Protein AF-A0A3B4XTX3-F1 (afdb_monomer_lite)

Sequence (81 aa):
LKDEMAGVQDCYTASQGHTKTKGNFAKAAFNAIAKSYGFLTPDLWKETRFHKNPYQEHTDYLAKTHTARKATSSMLIPVAV

Structure (mmCIF, N/CA/C/O backbone):
data_AF-A0A3B4XTX3-F1
#
_entry.id   AF-A0A3B4XTX3-F1
#
loop_
_atom_site.group_PDB
_atom_site.id
_atom_site.type_symbol
_atom_site.label_atom_id
_atom_site.label_alt_id
_atom_site.label_comp_id
_atom_site.label_asym_id
_atom_site.label_entity_id
_atom_site.label_seq_id
_atom_site.pdbx_PDB_ins_code
_atom_site.Cartn_x
_atom_site.Cartn_y
_atom_site.Cartn_z
_atom_site.occupancy
_atom_site.B_iso_or_equiv
_atom_site.auth_seq_id
_atom_site.auth_comp_id
_atom_site.auth_asym_id
_atom_site.auth_atom_id
_atom_site.pdbx_PDB_model_num
ATOM 1 N N . LEU A 1 1 ? -20.028 4.769 0.072 1.00 48.34 1 LEU A N 1
ATOM 2 C CA . LEU A 1 1 ? -20.023 5.408 -1.274 1.00 48.34 1 LEU A CA 1
ATOM 3 C C . LEU A 1 1 ? -18.614 5.546 -1.883 1.00 48.34 1 LEU A C 1
ATOM 5 O O . LEU A 1 1 ? -18.441 6.299 -2.829 1.00 48.34 1 LEU A O 1
ATOM 9 N N . LYS A 1 2 ? -17.595 4.820 -1.389 1.00 52.16 2 LYS A N 1
ATOM 10 C CA . LYS A 1 2 ? -16.276 4.729 -2.050 1.00 52.16 2 LYS A CA 1
ATOM 11 C C . LYS A 1 2 ? -15.832 3.276 -2.302 1.00 52.16 2 LYS A C 1
ATOM 13 O O . LYS A 1 2 ? -14.913 3.065 -3.082 1.00 52.16 2 LYS A O 1
ATOM 18 N N . ASP A 1 3 ? -16.530 2.304 -1.711 1.00 52.34 3 ASP A N 1
ATOM 19 C CA . ASP A 1 3 ? -16.217 0.869 -1.789 1.00 52.34 3 ASP A CA 1
ATOM 20 C C . ASP A 1 3 ? -16.714 0.191 -3.079 1.00 52.34 3 ASP A C 1
ATOM 22 O O . ASP A 1 3 ? -16.155 -0.821 -3.495 1.00 52.34 3 ASP A O 1
ATOM 26 N N . GLU A 1 4 ? -17.671 0.799 -3.793 1.00 60.62 4 GLU A N 1
ATOM 27 C CA . GLU A 1 4 ? -18.143 0.313 -5.105 1.00 60.62 4 GLU A CA 1
ATOM 28 C C . GLU A 1 4 ? -17.034 0.296 -6.166 1.00 60.62 4 GLU A C 1
ATOM 30 O O . GLU A 1 4 ? -16.984 -0.604 -6.998 1.00 60.62 4 GLU A O 1
ATOM 35 N N . MET A 1 5 ? -16.093 1.247 -6.116 1.00 64.62 5 MET A N 1
ATOM 36 C CA . MET A 1 5 ? -14.992 1.314 -7.089 1.00 64.62 5 MET A CA 1
ATOM 37 C C . MET A 1 5 ? -13.979 0.171 -6.931 1.00 64.62 5 MET A C 1
ATOM 39 O O . MET A 1 5 ? -13.223 -0.097 -7.859 1.00 64.62 5 MET A O 1
ATOM 43 N N . ALA A 1 6 ? -13.949 -0.483 -5.766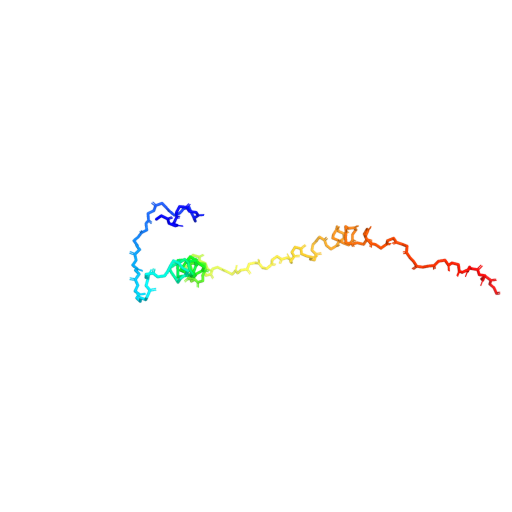 1.00 68.00 6 ALA A N 1
ATOM 44 C CA . ALA A 1 6 ? -13.081 -1.625 -5.492 1.00 68.00 6 ALA A CA 1
ATOM 45 C C . ALA A 1 6 ? -13.787 -2.979 -5.703 1.00 68.00 6 ALA A C 1
ATOM 47 O O . ALA A 1 6 ? -13.135 -4.015 -5.601 1.00 68.00 6 ALA A O 1
ATOM 48 N N . GLY A 1 7 ? -15.095 -2.982 -6.001 1.00 76.81 7 GLY A N 1
ATOM 49 C CA . GLY A 1 7 ? -15.878 -4.196 -6.259 1.00 76.81 7 GLY A CA 1
ATOM 50 C C . GLY A 1 7 ? -16.246 -5.018 -5.016 1.00 76.81 7 GLY A C 1
ATOM 51 O O . GLY A 1 7 ? -16.622 -6.182 -5.151 1.00 76.81 7 GLY A O 1
ATOM 52 N N . VAL A 1 8 ? -16.141 -4.447 -3.810 1.00 76.94 8 VAL A N 1
ATOM 53 C CA . VAL A 1 8 ? -16.456 -5.139 -2.547 1.00 76.94 8 VAL A CA 1
ATOM 54 C C . VAL A 1 8 ? -17.973 -5.140 -2.316 1.00 76.94 8 VAL A C 1
ATOM 56 O O . VAL A 1 8 ? -18.579 -4.074 -2.263 1.00 76.94 8 VAL A O 1
ATOM 59 N N . GLN A 1 9 ? -18.577 -6.329 -2.190 1.00 76.06 9 GLN A N 1
ATOM 60 C CA . GLN A 1 9 ? -20.039 -6.503 -2.103 1.00 76.06 9 GLN A CA 1
ATOM 61 C C . GLN A 1 9 ? -20.619 -6.167 -0.725 1.00 76.06 9 GLN A C 1
ATOM 63 O O . GLN A 1 9 ? -21.681 -5.560 -0.643 1.00 76.06 9 GLN A O 1
ATOM 68 N N . ASP A 1 10 ? -19.927 -6.546 0.351 1.00 78.81 10 ASP A N 1
ATOM 69 C CA . ASP A 1 10 ? -20.353 -6.242 1.716 1.00 78.81 10 ASP A CA 1
ATOM 70 C C . ASP A 1 10 ? -19.128 -6.042 2.618 1.00 78.81 10 ASP A C 1
ATOM 72 O O . ASP A 1 10 ? -18.159 -6.803 2.559 1.00 78.81 10 ASP A O 1
ATOM 76 N N . CYS A 1 11 ? -19.127 -4.957 3.389 1.00 77.00 11 CYS A N 1
ATOM 77 C CA . CYS A 1 11 ? -17.975 -4.483 4.153 1.00 77.00 11 CYS A CA 1
ATOM 78 C C . CYS A 1 11 ? -18.432 -3.588 5.308 1.00 77.00 11 CYS A C 1
ATOM 80 O O . CYS A 1 11 ? -18.998 -2.511 5.103 1.00 77.00 11 CYS A O 1
ATOM 82 N N . TYR A 1 12 ? -18.103 -3.985 6.537 1.00 81.19 12 TYR A N 1
ATOM 83 C CA . TYR A 1 12 ? -18.237 -3.104 7.692 1.00 81.19 12 TYR A CA 1
ATOM 84 C C . TYR A 1 12 ? -17.105 -2.074 7.704 1.00 81.19 12 TYR A C 1
ATOM 86 O O . TYR A 1 12 ? -15.927 -2.419 7.787 1.00 81.19 12 TYR A O 1
ATOM 94 N N . THR A 1 13 ? -17.465 -0.790 7.659 1.00 79.12 13 THR A N 1
ATOM 95 C CA . THR A 1 13 ? -16.505 0.320 7.675 1.00 79.12 13 THR A CA 1
ATOM 96 C C . THR A 1 13 ? -16.534 1.044 9.016 1.00 79.12 13 THR A C 1
ATOM 98 O O . THR A 1 13 ? -17.587 1.489 9.468 1.00 79.12 13 THR A O 1
ATOM 101 N N . ALA A 1 14 ? -15.362 1.235 9.622 1.00 80.94 14 ALA A N 1
ATOM 102 C CA . ALA A 1 14 ? -15.173 2.107 10.775 1.00 80.94 14 ALA A CA 1
ATOM 103 C C . ALA A 1 14 ? -14.092 3.147 10.463 1.00 80.94 14 ALA A C 1
ATOM 105 O O . ALA A 1 14 ? -13.028 2.822 9.939 1.00 80.94 14 ALA A O 1
ATOM 10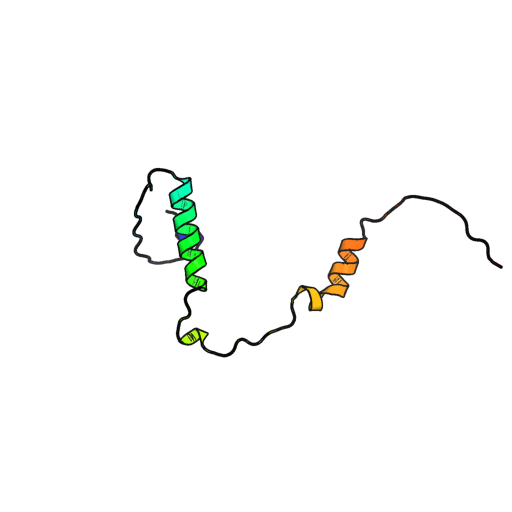6 N N . SER A 1 15 ? -14.351 4.411 10.795 1.00 79.25 15 SER A N 1
ATOM 107 C CA . SER A 1 15 ? -13.404 5.507 10.583 1.00 79.25 15 SER A CA 1
ATOM 108 C C . SER A 1 15 ? -13.161 6.259 11.888 1.00 79.25 15 SER A C 1
ATOM 110 O O . SER A 1 15 ? -14.113 6.695 12.530 1.00 79.25 15 SER A O 1
ATOM 112 N N . GLN A 1 16 ? -11.894 6.435 12.257 1.00 81.38 16 GLN A N 1
ATOM 113 C CA . GLN A 1 16 ? -11.442 7.146 13.457 1.00 81.38 16 GLN A CA 1
ATOM 114 C C . GLN A 1 16 ? -10.518 8.313 13.061 1.00 81.38 16 GLN A C 1
ATOM 116 O O . GLN A 1 16 ? -9.801 8.227 12.063 1.00 81.38 16 GLN A O 1
ATOM 121 N N . GLY A 1 17 ? -10.535 9.412 13.827 1.00 82.75 17 GLY A N 1
ATOM 122 C CA . GLY A 1 17 ? -9.722 10.616 13.582 1.00 82.75 17 GLY A CA 1
ATOM 123 C C . GLY A 1 17 ? -10.432 11.754 12.825 1.00 82.75 17 GLY A C 1
ATOM 124 O O . GLY A 1 17 ? -11.657 11.860 12.830 1.00 82.75 17 GLY A O 1
ATOM 125 N N . HIS A 1 18 ? -9.662 12.648 12.185 1.00 79.00 18 HIS A N 1
ATOM 126 C CA . HIS A 1 18 ? -10.172 13.813 11.435 1.00 79.00 18 HIS A CA 1
ATOM 127 C C . HIS A 1 18 ? -10.784 13.403 10.080 1.00 79.00 18 HIS A C 1
ATOM 129 O O . HIS A 1 18 ? -10.224 13.641 9.008 1.00 79.00 18 HIS A O 1
ATOM 135 N N . THR A 1 19 ? -11.958 12.778 10.133 1.00 75.19 19 THR A N 1
ATOM 136 C CA . THR A 1 19 ? -12.698 12.252 8.973 1.00 75.19 19 THR A CA 1
ATOM 137 C C . THR A 1 19 ? -13.488 13.319 8.212 1.00 75.19 19 THR A C 1
ATOM 139 O O . THR A 1 19 ? -13.912 13.079 7.084 1.00 75.19 19 THR A O 1
ATOM 142 N N . LYS A 1 20 ? -13.654 14.523 8.787 1.00 76.69 20 LYS A N 1
ATOM 143 C CA . LYS A 1 20 ? -14.375 15.649 8.160 1.00 76.69 20 LYS A CA 1
ATOM 144 C C . LYS A 1 20 ? -13.716 16.158 6.871 1.00 76.69 20 LYS A C 1
ATOM 146 O O . LYS A 1 20 ? -14.386 16.790 6.058 1.00 76.69 20 LYS A O 1
ATOM 151 N N . THR A 1 21 ? -12.426 15.892 6.653 1.00 79.75 21 THR A N 1
ATOM 152 C CA . THR A 1 21 ? -11.739 16.259 5.409 1.00 79.75 21 THR A CA 1
ATOM 153 C C . THR A 1 21 ? -11.819 15.117 4.392 1.00 79.75 21 THR A C 1
ATOM 155 O O . THR A 1 21 ? -11.334 14.006 4.612 1.00 79.75 21 THR A O 1
ATOM 158 N N . LYS A 1 22 ? -12.399 15.407 3.218 1.00 75.88 22 LYS A N 1
ATOM 159 C CA . LYS A 1 22 ? -12.608 14.425 2.133 1.00 75.88 22 LYS A CA 1
ATOM 160 C C . LYS A 1 22 ? -11.317 13.698 1.720 1.00 75.88 22 LYS A C 1
ATOM 162 O O . LYS A 1 22 ? -11.352 12.508 1.417 1.00 75.88 22 LYS A O 1
ATOM 167 N N . GLY A 1 23 ? -10.182 14.405 1.727 1.00 82.00 23 GLY A N 1
ATOM 168 C CA . GLY A 1 23 ? -8.873 13.859 1.352 1.00 82.00 23 GLY A CA 1
ATOM 169 C C . GLY A 1 23 ? -8.331 12.820 2.336 1.00 82.00 23 GLY A C 1
ATOM 170 O O . GLY A 1 23 ? -7.854 11.769 1.909 1.00 82.00 23 GLY A O 1
ATOM 171 N N . ASN A 1 24 ? -8.465 13.060 3.644 1.00 81.31 24 ASN A N 1
ATOM 172 C CA . ASN A 1 24 ? -7.991 12.118 4.661 1.00 81.31 24 ASN A CA 1
ATOM 173 C C . ASN A 1 24 ? -8.812 10.828 4.639 1.00 81.31 24 ASN A C 1
ATOM 175 O O . ASN A 1 24 ? -8.240 9.741 4.677 1.00 81.31 24 ASN A O 1
ATOM 179 N N . PHE A 1 25 ? -10.135 10.940 4.494 1.00 78.81 25 PHE A N 1
ATOM 180 C CA . PHE A 1 25 ? -11.016 9.780 4.371 1.00 78.81 25 PHE A CA 1
ATOM 181 C C . PHE A 1 25 ? -10.716 8.957 3.108 1.00 78.81 25 PHE A C 1
ATOM 183 O O . PHE A 1 25 ? -10.579 7.738 3.179 1.00 78.81 25 PHE A O 1
ATOM 190 N N . ALA A 1 26 ? -10.532 9.616 1.958 1.00 83.88 26 ALA A N 1
ATOM 191 C CA . ALA A 1 26 ? -10.191 8.937 0.708 1.00 83.88 26 ALA A CA 1
ATOM 192 C C . ALA A 1 26 ? -8.852 8.187 0.793 1.00 83.88 26 ALA A C 1
ATOM 194 O O . ALA A 1 26 ? -8.758 7.050 0.334 1.00 83.88 26 ALA A O 1
ATOM 195 N N . LYS A 1 27 ? -7.834 8.807 1.403 1.00 84.81 27 LYS A N 1
ATOM 196 C CA . LYS A 1 27 ? -6.518 8.189 1.598 1.00 84.81 27 LYS A CA 1
ATOM 197 C C . LYS A 1 27 ? -6.578 7.030 2.594 1.00 84.81 27 LYS A C 1
ATOM 199 O O . LYS A 1 27 ? -5.936 6.011 2.368 1.00 84.81 27 LYS A O 1
ATOM 204 N N . ALA A 1 28 ? -7.356 7.163 3.667 1.00 84.75 28 ALA A N 1
ATOM 205 C CA . ALA A 1 28 ? -7.557 6.092 4.638 1.00 84.75 28 ALA A CA 1
ATOM 206 C C . ALA A 1 28 ? -8.224 4.864 3.998 1.00 84.75 28 ALA A C 1
ATOM 208 O O . ALA A 1 28 ? -7.719 3.757 4.168 1.00 84.75 28 ALA A O 1
ATOM 209 N N . ALA A 1 29 ? -9.282 5.063 3.205 1.00 83.38 29 ALA A N 1
ATOM 210 C CA . ALA A 1 29 ? -9.956 3.982 2.484 1.00 83.38 29 ALA A CA 1
ATOM 211 C C . ALA A 1 29 ? -9.027 3.296 1.466 1.00 83.38 29 ALA A C 1
ATOM 213 O O . ALA A 1 29 ? -8.919 2.072 1.453 1.00 83.38 29 ALA A O 1
ATOM 214 N N . PHE A 1 30 ? -8.279 4.074 0.671 1.00 85.62 30 PHE A N 1
ATOM 215 C CA . PHE A 1 30 ? -7.300 3.518 -0.269 1.00 85.62 30 PHE A CA 1
ATOM 216 C C . PHE A 1 30 ? -6.218 2.701 0.445 1.00 85.62 30 PHE A C 1
ATOM 218 O O . PHE A 1 30 ? -5.908 1.586 0.040 1.00 85.62 30 PHE A O 1
ATOM 225 N N . ASN A 1 31 ? -5.677 3.229 1.544 1.00 85.81 31 ASN A N 1
ATOM 226 C CA . ASN A 1 31 ? -4.665 2.529 2.326 1.00 85.81 31 ASN A CA 1
ATOM 227 C C . ASN A 1 31 ? -5.206 1.241 2.963 1.00 85.81 31 ASN A C 1
ATOM 229 O O . ASN A 1 31 ? -4.451 0.282 3.097 1.00 85.81 31 ASN A O 1
ATOM 233 N N . ALA A 1 32 ? -6.477 1.207 3.373 1.00 85.75 32 ALA A N 1
ATOM 234 C CA . ALA A 1 32 ? -7.101 0.002 3.915 1.00 85.75 32 ALA A CA 1
ATOM 235 C C . ALA A 1 32 ? -7.203 -1.102 2.850 1.00 85.75 32 ALA A C 1
ATOM 237 O O . ALA A 1 32 ? -6.812 -2.236 3.116 1.00 85.75 32 ALA A O 1
ATOM 238 N N . ILE A 1 33 ? -7.627 -0.754 1.631 1.00 85.94 33 ILE A N 1
ATOM 239 C CA . ILE A 1 33 ? -7.687 -1.690 0.499 1.00 85.94 33 ILE A CA 1
ATOM 240 C C . ILE A 1 33 ? -6.278 -2.113 0.068 1.00 85.94 33 ILE A C 1
ATOM 242 O O . ILE A 1 33 ? -6.035 -3.288 -0.148 1.00 85.94 33 ILE A O 1
ATOM 246 N N . ALA A 1 34 ? -5.305 -1.203 0.002 1.00 86.81 34 ALA A N 1
ATOM 247 C CA . ALA A 1 34 ? -3.929 -1.571 -0.347 1.00 86.81 34 ALA A CA 1
ATOM 248 C C . ALA A 1 34 ? -3.320 -2.565 0.658 1.00 86.81 34 ALA A C 1
ATOM 250 O O . ALA A 1 34 ? -2.586 -3.474 0.277 1.00 86.81 34 ALA A O 1
ATOM 251 N N . LYS A 1 35 ? -3.655 -2.419 1.946 1.00 85.62 35 LYS A N 1
ATOM 252 C CA . LYS A 1 35 ? -3.231 -3.352 2.993 1.00 85.62 35 LYS A CA 1
ATOM 253 C C . LYS A 1 35 ? -3.922 -4.708 2.901 1.00 85.62 35 LYS A C 1
ATOM 255 O O . LYS A 1 35 ? -3.343 -5.653 3.421 1.00 85.62 35 LYS A O 1
ATOM 260 N N . SER A 1 36 ? -5.078 -4.832 2.237 1.00 85.12 36 SER A N 1
ATOM 261 C CA . SER A 1 36 ? -5.749 -6.131 2.063 1.00 85.12 36 SER A CA 1
ATOM 262 C C . SER A 1 36 ? -4.823 -7.147 1.382 1.00 85.12 36 SER A C 1
ATOM 264 O O . SER A 1 36 ? -4.682 -8.261 1.871 1.00 85.12 36 SER A O 1
ATOM 266 N N . TYR A 1 37 ? -4.085 -6.717 0.353 1.00 81.44 37 TYR A N 1
ATOM 267 C CA . TYR A 1 37 ? -3.062 -7.519 -0.331 1.00 81.44 37 TYR A CA 1
ATOM 268 C C . TYR A 1 37 ? -1.794 -7.766 0.498 1.00 81.44 37 TYR A C 1
ATOM 270 O O . TYR A 1 37 ? -1.004 -8.646 0.170 1.00 81.44 37 TYR A O 1
ATOM 278 N N . GLY A 1 38 ? -1.567 -6.970 1.544 1.00 82.06 38 GLY A N 1
ATOM 279 C CA . GLY A 1 38 ? -0.440 -7.126 2.461 1.00 82.06 38 GLY A CA 1
ATOM 280 C C . GLY A 1 38 ? -0.717 -8.086 3.619 1.00 82.06 38 GLY A C 1
ATOM 281 O O . GLY A 1 38 ? 0.213 -8.412 4.357 1.00 82.06 38 GLY A O 1
ATOM 282 N N . PHE A 1 39 ? -1.965 -8.531 3.808 1.00 81.25 39 PHE A N 1
ATOM 283 C CA . PHE A 1 39 ? -2.278 -9.556 4.799 1.00 81.25 39 PHE A CA 1
ATOM 284 C C . PHE A 1 39 ? -1.935 -10.933 4.244 1.00 81.25 39 PHE A C 1
ATOM 286 O O . PHE A 1 39 ? -2.456 -11.359 3.217 1.00 81.25 39 PHE A O 1
ATOM 293 N N . LEU A 1 40 ? -1.056 -11.636 4.955 1.00 79.19 40 LEU A N 1
ATOM 294 C CA . LEU A 1 40 ? -0.647 -12.982 4.595 1.00 79.19 40 LEU A CA 1
ATOM 295 C C . LEU A 1 40 ? -1.591 -14.001 5.239 1.00 79.19 40 LEU A C 1
ATOM 297 O O . LEU A 1 40 ? -1.414 -14.401 6.391 1.00 79.19 40 LEU A O 1
ATOM 301 N N . THR A 1 41 ? -2.602 -14.411 4.487 1.00 82.06 41 THR A N 1
ATOM 302 C CA . THR A 1 41 ? -3.526 -15.477 4.872 1.00 82.06 41 THR A CA 1
ATOM 303 C C . THR A 1 41 ? -2.923 -16.870 4.582 1.00 82.06 41 THR A C 1
ATOM 305 O O . THR A 1 41 ? -2.010 -16.985 3.760 1.00 82.06 41 THR A O 1
ATOM 308 N N . PRO A 1 42 ? -3.362 -17.945 5.275 1.00 80.81 42 PRO A N 1
ATOM 309 C CA . PRO A 1 42 ? -2.751 -19.282 5.167 1.00 80.81 42 PRO A CA 1
ATOM 310 C C . PRO A 1 42 ? -2.781 -19.917 3.768 1.00 80.81 42 PRO A C 1
ATOM 312 O O . PRO A 1 42 ? -1.988 -20.801 3.451 1.00 80.81 42 PRO A O 1
ATOM 315 N N . ASP A 1 43 ? -3.691 -19.464 2.915 1.00 79.62 43 ASP A N 1
ATOM 316 C CA . ASP A 1 43 ? -3.801 -19.798 1.495 1.00 79.62 43 ASP A CA 1
ATOM 317 C C . ASP A 1 43 ? -2.646 -19.237 0.644 1.00 79.62 43 ASP A C 1
ATOM 319 O O . ASP A 1 43 ? -2.259 -19.868 -0.344 1.00 79.62 43 ASP A O 1
ATOM 323 N N . LEU A 1 44 ? -2.057 -18.107 1.046 1.00 77.69 44 LEU A N 1
ATOM 324 C CA . LEU A 1 44 ? -0.934 -17.441 0.373 1.00 77.69 44 LEU A CA 1
ATOM 325 C C . LEU A 1 44 ? 0.449 -17.900 0.883 1.00 77.69 44 LEU A C 1
ATOM 327 O O . LEU A 1 44 ? 1.467 -17.405 0.410 1.00 77.69 44 LEU A O 1
ATOM 331 N N . TRP A 1 45 ? 0.526 -18.865 1.809 1.00 83.12 45 TRP A N 1
ATOM 332 C CA . TRP A 1 45 ? 1.803 -19.406 2.319 1.00 83.12 45 TRP A CA 1
ATOM 333 C C . TRP A 1 45 ? 2.541 -20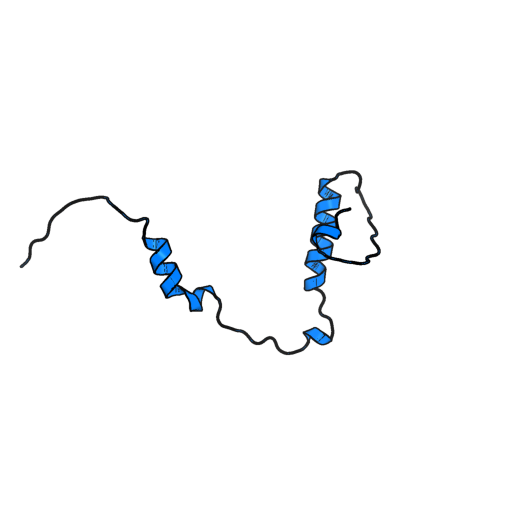.316 1.331 1.00 83.12 45 TRP A C 1
ATOM 335 O O . TRP A 1 45 ? 3.676 -20.721 1.584 1.00 83.12 45 TRP A O 1
ATOM 345 N N . LYS A 1 46 ? 1.899 -20.677 0.217 1.00 78.19 46 LYS A N 1
ATOM 346 C CA . LYS A 1 46 ? 2.528 -21.476 -0.837 1.00 78.19 46 LYS A CA 1
ATOM 347 C C . LYS A 1 46 ? 3.685 -20.696 -1.459 1.00 78.19 46 LYS A C 1
ATOM 349 O O . LYS A 1 46 ? 3.618 -19.483 -1.629 1.00 78.19 46 LYS A O 1
ATOM 354 N N . GLU A 1 47 ? 4.741 -21.413 -1.825 1.00 77.38 47 GLU A N 1
ATOM 355 C CA . GLU A 1 47 ? 5.940 -20.810 -2.400 1.00 77.38 47 GLU A CA 1
ATOM 356 C C . GLU A 1 47 ? 5.613 -20.016 -3.678 1.00 77.38 47 GLU A C 1
ATOM 358 O O . GLU A 1 47 ? 4.946 -20.510 -4.593 1.00 77.38 47 GLU A O 1
ATOM 363 N N . THR A 1 48 ? 6.073 -18.762 -3.734 1.00 78.69 48 THR A N 1
ATOM 364 C CA . THR A 1 48 ? 5.850 -17.885 -4.889 1.00 78.69 48 THR A CA 1
ATOM 365 C C . THR A 1 48 ? 6.754 -18.317 -6.039 1.00 78.69 48 THR A C 1
ATOM 367 O O . THR A 1 48 ? 7.977 -18.284 -5.930 1.00 78.69 48 THR A O 1
ATOM 370 N N . ARG A 1 49 ? 6.160 -18.702 -7.175 1.00 79.00 49 ARG A N 1
ATOM 371 C CA . ARG A 1 49 ? 6.915 -18.999 -8.398 1.00 79.00 49 ARG A CA 1
ATOM 372 C C . ARG A 1 49 ? 7.299 -17.699 -9.092 1.00 79.00 49 ARG A C 1
ATOM 374 O O . ARG A 1 49 ? 6.449 -17.034 -9.676 1.00 79.00 49 ARG A O 1
ATOM 381 N N . PHE A 1 50 ? 8.581 -17.358 -9.058 1.00 76.94 50 PHE A N 1
ATOM 382 C CA . PHE A 1 50 ? 9.103 -16.202 -9.777 1.00 76.94 50 PHE A CA 1
ATOM 383 C C . PHE A 1 50 ? 9.133 -16.483 -11.283 1.00 76.94 50 PHE A C 1
ATOM 385 O O . PHE A 1 50 ? 9.942 -17.265 -11.779 1.00 76.94 50 PHE A O 1
ATOM 392 N N . HIS A 1 51 ? 8.230 -15.843 -12.013 1.00 82.69 51 HIS A N 1
ATOM 393 C CA . HIS A 1 51 ? 8.293 -15.726 -13.466 1.00 82.69 51 HIS A CA 1
ATOM 394 C C . HIS A 1 51 ? 9.248 -14.590 -13.852 1.00 82.69 51 HIS A C 1
ATOM 396 O O . HIS A 1 51 ? 9.504 -13.678 -13.057 1.00 82.69 51 HIS A O 1
ATOM 402 N N . LYS A 1 52 ? 9.787 -14.636 -15.075 1.00 82.19 52 LYS A N 1
ATOM 403 C CA . LYS A 1 52 ? 10.623 -13.544 -15.586 1.00 82.19 52 LYS A CA 1
ATOM 404 C C . LYS A 1 52 ? 9.801 -12.256 -15.562 1.00 82.19 52 LYS A C 1
ATOM 406 O O . LYS A 1 52 ? 8.585 -12.264 -15.753 1.00 82.19 52 LYS A O 1
ATOM 411 N N . ASN A 1 53 ? 10.456 -11.140 -15.269 1.00 81.50 53 ASN A N 1
ATOM 412 C CA . ASN A 1 53 ? 9.777 -9.855 -15.294 1.00 81.50 53 ASN A CA 1
ATOM 413 C C . ASN A 1 53 ? 9.321 -9.549 -16.741 1.00 81.50 53 ASN A C 1
ATOM 415 O O . ASN A 1 53 ? 10.083 -9.761 -17.687 1.00 81.50 53 ASN A O 1
ATOM 419 N N . PRO A 1 54 ? 8.114 -8.991 -16.937 1.00 83.81 54 PRO A N 1
ATOM 420 C CA . PRO A 1 54 ? 7.589 -8.692 -18.274 1.00 83.81 54 PRO A CA 1
ATOM 421 C C . PRO A 1 54 ? 8.515 -7.800 -19.115 1.00 83.81 54 PRO A C 1
ATOM 423 O O . PRO A 1 54 ? 8.551 -7.897 -20.338 1.00 83.81 54 PRO A O 1
ATOM 426 N N . TYR A 1 55 ? 9.311 -6.952 -18.456 1.00 79.56 55 TYR A N 1
ATOM 427 C CA . TYR A 1 55 ? 10.328 -6.125 -19.105 1.00 79.56 55 TYR A CA 1
ATOM 428 C C . TYR A 1 55 ? 11.451 -6.939 -19.760 1.00 79.56 55 TYR A C 1
ATOM 430 O O . TYR A 1 55 ? 11.930 -6.552 -20.822 1.00 79.56 55 TYR A O 1
ATOM 438 N N . GLN A 1 56 ? 11.868 -8.057 -19.158 1.00 80.69 56 GLN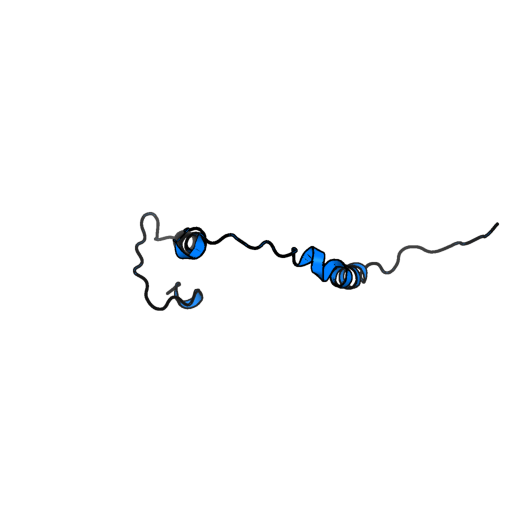 A N 1
ATOM 439 C CA . GLN A 1 56 ? 12.884 -8.935 -19.740 1.00 80.69 56 GLN A CA 1
ATOM 440 C C . GLN A 1 56 ? 12.293 -9.831 -20.828 1.00 80.69 56 GLN A C 1
ATOM 442 O O . GLN A 1 56 ? 12.975 -10.097 -21.811 1.00 80.69 56 GLN A O 1
ATOM 447 N N . GLU A 1 57 ? 11.035 -10.262 -20.699 1.00 80.56 57 GLU A N 1
ATOM 448 C CA . GLU A 1 57 ? 10.374 -11.079 -21.730 1.00 80.56 57 GLU A CA 1
ATOM 449 C C . GLU A 1 57 ? 10.038 -10.283 -22.999 1.00 80.56 57 GLU A C 1
ATOM 451 O O . GLU A 1 57 ? 10.142 -10.810 -24.104 1.00 80.56 57 GLU A O 1
ATOM 456 N N . HIS A 1 58 ? 9.680 -9.004 -22.869 1.00 82.81 58 HIS A N 1
ATOM 457 C CA . HIS A 1 58 ? 9.277 -8.158 -23.998 1.00 82.81 58 HIS A CA 1
ATOM 458 C C . HIS A 1 58 ? 10.337 -7.132 -24.415 1.00 82.81 58 HIS A C 1
ATOM 460 O O . HIS A 1 58 ? 10.027 -6.202 -25.163 1.00 82.81 58 HIS A O 1
ATOM 466 N N . THR A 1 59 ? 11.587 -7.298 -23.974 1.00 82.19 59 THR A N 1
ATOM 467 C CA . THR A 1 59 ? 12.690 -6.364 -24.261 1.00 82.19 59 THR A CA 1
ATOM 468 C C . THR A 1 59 ? 12.821 -6.049 -25.757 1.00 82.19 59 THR A C 1
ATOM 470 O O . THR A 1 59 ? 12.873 -4.881 -26.141 1.00 82.19 59 THR A O 1
ATOM 473 N N . ASP A 1 60 ? 12.732 -7.064 -26.623 1.00 79.50 60 ASP A N 1
ATOM 474 C CA . ASP A 1 60 ? 12.862 -6.905 -28.077 1.00 79.50 60 ASP A CA 1
ATOM 475 C C . ASP A 1 60 ? 11.706 -6.111 -28.701 1.00 79.50 60 ASP A C 1
ATOM 477 O O . ASP A 1 60 ? 11.876 -5.432 -29.716 1.00 79.50 60 ASP A O 1
ATOM 481 N N . TYR A 1 61 ? 10.514 -6.188 -28.106 1.00 83.25 61 TYR A N 1
ATOM 482 C CA . TYR A 1 61 ? 9.337 -5.436 -28.539 1.00 83.25 61 TYR A CA 1
ATOM 483 C C . TYR A 1 61 ? 9.389 -3.983 -28.041 1.00 83.25 61 TYR A C 1
ATOM 485 O O . TYR A 1 61 ? 9.141 -3.045 -28.806 1.00 83.25 61 TYR A O 1
ATOM 493 N N . LEU A 1 62 ? 9.778 -3.775 -26.779 1.00 80.88 62 LEU A N 1
ATOM 494 C CA . LEU A 1 62 ? 9.934 -2.440 -26.194 1.00 80.88 62 LEU A CA 1
ATOM 495 C C . LEU A 1 62 ? 11.072 -1.658 -26.868 1.00 80.88 62 LEU A C 1
ATOM 497 O O . LEU A 1 62 ? 10.924 -0.463 -27.122 1.00 80.88 62 LEU A O 1
ATOM 501 N N . ALA A 1 63 ? 12.175 -2.322 -27.228 1.00 80.69 63 ALA A N 1
ATOM 502 C CA . ALA A 1 63 ? 13.297 -1.693 -27.921 1.00 80.69 63 ALA A CA 1
ATOM 503 C C . ALA A 1 63 ? 12.872 -1.075 -29.263 1.00 80.69 63 ALA A C 1
ATOM 505 O O . ALA A 1 63 ? 13.231 0.062 -29.554 1.00 80.69 63 ALA A O 1
ATOM 506 N N . LYS A 1 64 ? 12.041 -1.778 -30.042 1.00 76.12 64 LYS A N 1
ATOM 507 C CA . LYS A 1 64 ? 11.566 -1.326 -31.363 1.00 76.12 64 LYS A CA 1
ATOM 508 C C . LYS A 1 64 ? 10.628 -0.118 -31.290 1.00 76.12 64 LYS A C 1
ATOM 510 O O . LYS A 1 64 ? 10.617 0.707 -32.199 1.00 76.12 64 LYS A O 1
ATOM 515 N N . THR A 1 65 ? 9.840 -0.009 -30.222 1.00 70.00 65 THR A N 1
ATOM 516 C CA . THR A 1 65 ? 8.857 1.074 -30.041 1.00 70.00 65 THR A CA 1
ATOM 517 C C . THR A 1 65 ? 9.468 2.319 -29.393 1.00 70.00 65 THR A C 1
ATOM 519 O O . THR A 1 65 ? 9.091 3.439 -29.739 1.00 70.00 65 THR A O 1
ATOM 522 N N . HIS A 1 66 ? 10.457 2.152 -28.509 1.00 62.56 66 HIS A N 1
ATOM 523 C CA . HIS A 1 66 ? 11.125 3.257 -27.816 1.00 62.56 66 HIS A CA 1
ATOM 524 C C . HIS A 1 66 ? 12.129 4.019 -28.708 1.00 62.56 66 HIS A C 1
ATOM 526 O O . HIS A 1 66 ? 12.320 5.224 -28.536 1.00 62.56 66 HIS A O 1
ATOM 532 N N . THR A 1 67 ? 12.755 3.366 -29.696 1.00 60.84 67 THR A N 1
ATOM 533 C CA . THR A 1 67 ? 13.772 3.996 -30.566 1.00 60.84 67 THR A CA 1
ATOM 534 C C . THR A 1 67 ? 13.211 4.758 -31.770 1.00 60.84 67 THR A C 1
ATOM 536 O O . THR A 1 67 ? 13.950 5.520 -32.391 1.00 60.84 67 THR A O 1
ATOM 539 N N . ALA A 1 68 ? 11.915 4.642 -32.082 1.00 58.06 68 ALA A N 1
ATOM 540 C CA . ALA A 1 68 ? 11.292 5.306 -33.238 1.00 58.06 68 ALA A CA 1
ATOM 541 C C . ALA A 1 68 ? 11.240 6.851 -33.140 1.00 58.06 68 ALA A C 1
ATOM 543 O O . ALA A 1 68 ? 10.858 7.518 -34.098 1.00 58.06 68 ALA A O 1
ATOM 544 N N . ARG A 1 69 ? 11.649 7.442 -32.004 1.00 53.44 69 ARG A N 1
ATOM 545 C CA . ARG A 1 69 ? 11.736 8.902 -31.785 1.00 53.44 69 ARG A CA 1
ATOM 546 C C . ARG A 1 69 ? 13.151 9.490 -31.860 1.00 53.44 69 ARG A C 1
ATOM 548 O O . ARG A 1 69 ? 13.370 10.596 -31.375 1.00 53.44 69 ARG A O 1
ATOM 555 N N . LYS A 1 70 ? 14.115 8.808 -32.481 1.00 52.62 70 LYS A N 1
ATOM 556 C CA . LYS A 1 70 ? 15.383 9.443 -32.886 1.00 52.62 70 LYS A CA 1
ATOM 557 C C . LYS A 1 70 ? 15.476 9.529 -34.405 1.00 52.62 70 LYS A C 1
ATOM 559 O O . LYS A 1 70 ? 16.217 8.785 -35.034 1.00 52.62 70 LYS A O 1
ATOM 564 N N . ALA A 1 71 ? 14.727 10.466 -34.980 1.00 50.66 71 ALA A N 1
ATOM 565 C CA . ALA A 1 71 ? 15.016 10.989 -36.306 1.00 50.66 71 ALA A CA 1
ATOM 566 C C . ALA A 1 71 ? 15.701 12.363 -36.167 1.00 50.66 71 ALA A C 1
ATOM 568 O O . ALA A 1 71 ? 15.210 13.234 -35.453 1.00 50.66 71 ALA A O 1
ATOM 569 N N . THR A 1 72 ? 16.826 12.508 -36.878 1.00 48.47 72 THR A N 1
ATOM 570 C CA . THR A 1 72 ? 17.463 13.748 -37.378 1.00 48.47 72 THR A CA 1
ATOM 571 C C . THR A 1 72 ? 18.142 14.732 -36.408 1.00 48.47 72 THR A C 1
ATOM 573 O O . THR A 1 72 ? 17.508 15.639 -35.887 1.00 48.47 72 THR A O 1
ATOM 576 N N . SER A 1 73 ? 19.474 14.622 -36.295 1.00 43.59 73 SER A N 1
ATOM 577 C CA . SER A 1 73 ? 20.480 15.714 -36.344 1.00 43.59 73 SER A CA 1
ATOM 578 C C . SER A 1 73 ? 21.858 15.035 -36.214 1.00 43.59 73 SER A C 1
ATOM 580 O O . SER A 1 73 ? 22.049 14.289 -35.265 1.00 43.59 73 SER A O 1
ATOM 582 N N . SER A 1 74 ? 22.847 15.101 -37.100 1.00 45.09 74 SER A N 1
ATOM 583 C CA . SER A 1 74 ? 23.184 16.015 -38.182 1.00 45.09 74 SER A CA 1
ATOM 584 C C . SER A 1 74 ? 24.115 15.289 -39.172 1.00 45.09 74 SER A C 1
ATOM 586 O O . SER A 1 74 ? 24.968 14.502 -38.778 1.00 45.09 74 SER A O 1
ATOM 588 N N . MET A 1 75 ? 23.896 15.584 -40.448 1.00 46.00 75 MET A N 1
ATOM 589 C CA . MET A 1 75 ? 24.696 15.366 -41.658 1.00 46.00 75 MET A CA 1
ATOM 590 C C . MET A 1 75 ? 26.203 14.997 -41.576 1.00 46.00 75 MET A C 1
ATOM 592 O O . MET A 1 75 ? 26.954 15.679 -40.892 1.00 46.00 75 MET A O 1
ATOM 596 N N . LEU A 1 76 ? 26.588 14.063 -42.480 1.00 51.09 76 LEU A N 1
ATOM 597 C CA . LEU A 1 76 ? 27.809 14.008 -43.334 1.00 51.09 76 LEU A CA 1
ATOM 598 C C . LEU A 1 76 ? 29.161 13.785 -42.593 1.00 51.09 76 LEU A C 1
ATOM 600 O O . LEU A 1 76 ? 29.451 14.469 -41.629 1.00 51.09 76 LEU A O 1
ATOM 604 N N . ILE A 1 77 ? 30.089 12.881 -42.960 1.00 48.78 77 ILE A N 1
ATOM 605 C CA . ILE A 1 77 ? 30.612 12.431 -44.272 1.00 48.78 77 ILE A CA 1
ATOM 606 C C . ILE A 1 77 ? 31.286 11.039 -44.097 1.00 48.78 77 ILE A C 1
ATOM 608 O O . ILE A 1 77 ? 31.968 10.846 -43.089 1.00 48.78 77 ILE A O 1
ATOM 612 N N . PRO A 1 78 ? 31.190 10.091 -45.056 1.00 64.69 78 PRO A N 1
ATOM 613 C CA . PRO A 1 78 ? 32.021 8.887 -45.104 1.00 64.69 78 PRO A CA 1
ATOM 614 C C . PRO A 1 78 ? 33.181 9.028 -46.111 1.00 64.69 78 PRO A C 1
ATOM 616 O O . PRO A 1 78 ? 32.935 9.326 -47.273 1.00 64.69 78 PRO A O 1
ATOM 619 N N . VAL A 1 79 ? 34.417 8.738 -45.698 1.00 42.59 79 VAL A N 1
ATOM 620 C CA . VAL A 1 79 ? 35.533 8.263 -46.552 1.00 42.59 79 VAL A CA 1
ATOM 621 C C . VAL A 1 79 ? 36.395 7.399 -45.611 1.00 42.59 79 VAL A C 1
ATOM 623 O O . VAL A 1 79 ? 36.822 7.911 -44.584 1.00 42.59 79 VAL A O 1
ATOM 626 N N . ALA A 1 80 ? 36.460 6.063 -45.671 1.00 40.41 80 ALA A N 1
ATOM 627 C CA . ALA A 1 80 ? 36.883 5.134 -46.728 1.00 40.41 80 ALA A CA 1
ATOM 628 C C . ALA A 1 80 ? 38.381 5.253 -47.091 1.00 40.41 80 ALA A C 1
ATOM 630 O O . ALA A 1 80 ? 38.720 6.014 -47.987 1.00 40.41 80 ALA A O 1
ATOM 631 N N . VAL A 1 81 ? 39.191 4.399 -46.437 1.00 40.78 81 VAL A N 1
ATOM 632 C CA . VAL A 1 81 ? 40.628 4.086 -46.656 1.00 40.78 81 VAL A CA 1
ATOM 633 C C . VAL A 1 81 ? 41.632 5.160 -46.244 1.00 40.78 81 VAL A C 1
ATOM 635 O O . VAL A 1 81 ? 41.600 6.279 -46.790 1.00 40.78 81 VAL A O 1
#

Radius of gyration: 25.37 Å; chains: 1; bounding box: 61×38×60 Å

Organism: NCBI:txid1841481

Secondary structure (DSSP, 8-state):
--GGGGT-SS------SSTTSHHHHHHHHHHHHHHHTTS--GGGGSPP--PPPHHHHSHHHHHHHHGGG------------

Foldseek 3Di:
DLCVVVVDPDDDDDDDDPCVDPVVVVVVVVVVVVCVVVDDDPVNPPDDDDDPDVCVVCVVVCVVVVPPPDDDDDDDDDDDD

pLDDT: mean 73.04, std 13.49, range [40.41, 86.81]

InterPro domains:
  IPR005324 Small ribosomal subunit protein uS5, C-terminal [PF03719] (4-47)
  IPR014721 Small ribosomal subunit protein uS5 domain 2-type fold, subgroup [G3DSA:3.30.230.10] (3-47)
  IPR020568 Ribosomal protein uS5 domain 2-type superfamily [SSF54211] (4-47)

=== Feature glossary ===
The record interleaves many kinds of information about one protein. Here is each kind framed as the question it answers.

Q: Are the domains correctly placed relative to each other?
A: Predicted aligned error is AlphaFold's pairwise confidence. Unlike pLDDT (per-residue), PAE is per-residue-pair and captures whether two parts of the structure are correctly placed relative to each other. Units are ångströms of expected positional error.

Q: Which residues are in helices, strands, or loops?
A: Eight-state secondary structure (DSSP): H is the canonical α-helix, G the tighter 3₁₀-helix, I the wider π-helix; E/B are β-structure, T and S are turns and bends, and '-' is everything else. DSSP derives these from the pattern of main-chain N–H···O=C hydrogen bonds, not from the sequence.

Q: What if only a Cα trace is available?
A: P-SEA three-state annotation labels each residue as helix, strand, or coil based purely on the geometry of the Cα trace. It serves as a fallback when the full backbone (and thus DSSP) is unavailable.

Q: What are the backbone torsion angles?
A: φ (phi) and ψ (psi) are the two rotatable backbone dihedrals per residue: φ is the C(i-1)–N–Cα–C torsion, ψ is the N–Cα–C–N(i+1) torsion, both in degrees on (−180°, 180°]. α-helical residues cluster near (−60°, −45°); β-strand residues near (−120°, +130°). A Ramachandran plot is simply a scatter of (φ, ψ) for every residue.

Q: What known structures does this most resemble?
A: Structural nearest neighbors (via Foldseek easy-search vs the PDB). Reported per hit: target PDB id, E-value, and alignment TM-score. A TM-score above ~0.5 is the conventional threshold for 'same fold'.

Q: What family and function is it annotated with?
A: Database cross-references. InterPro integrates a dozen domain/family signature databases into unified entries with residue-range hits. GO terms attach function/process/location labels with evidence codes. CATH codes position the fold in a four-level structural taxonomy. Organism is the NCBI-taxonomy sp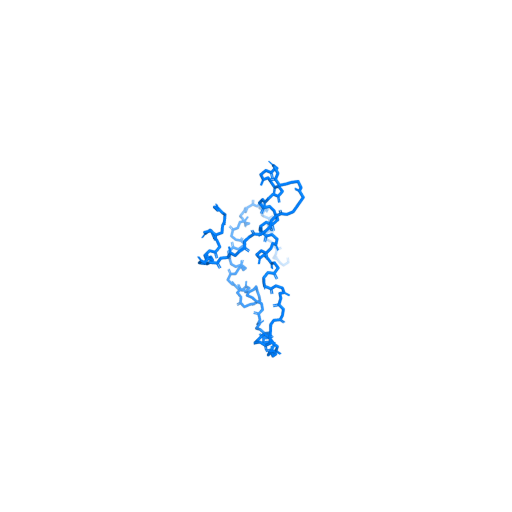ecies name.

Q: Which residues are buried vs exposed?
A: Solvent accessibility: the surface area of each residue that a 1.4 Å water probe can touch, in Å². When only backbone atoms are present the absolute values are lower than ful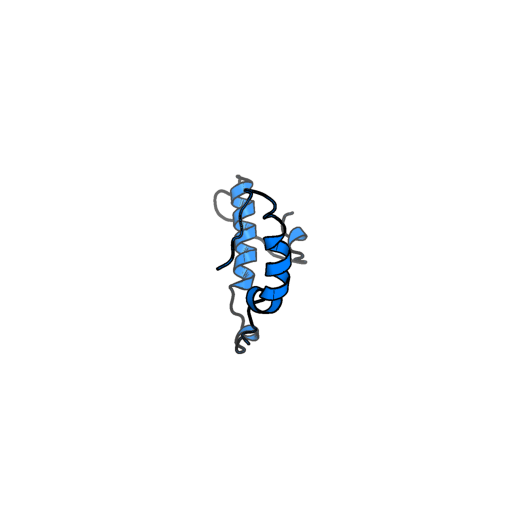l-atom SASA (side chains contribute most of the area) and are flagged as backbone-only.

Q: What do the diagnostic plots show?
A: Three diagnostic plots accompany the record. The Cα contact map visualizes the tertiary structure as a 2D adjacency matrix (8 Å cutoff, sequence-local contacts suppressed). The Ramachandran plot shows the distribution of backbone (φ, ψ) torsions, with points in the α and β basins reflecting secondary structure content. The PAE plot shows AlphaFold's inter-residue confidence as a color matrix.

Q: What is the amino-acid chain?
A: The amino-acid sequence is the protein's primary structure: the linear order of residues from the N-terminus to the C-terminus, written in one-letter code. Everything else here — the 3D coordinates, the secondary structure, the domain annotations — is ultimately a consequence of this string.

Q: What do the rendered images show?
A: The six renders are orthographic views along the three Cartesian axes in both directions. Representation (cartoon, sticks, or surface) and color scheme (sequence-rainbow or by-chain) vary across proteins so the training set covers all the common visualization conventions.

Q: Where is each backbone atom in 3D?
A: The mmCIF table is the protein's shape written out atom by atom. For each backbone N, Cα, C, and carbonyl O, it records an (x, y, z) coordinate triple in Å plus the residue type, chain letter, and residue number.

Q: How mobile is each atom in the crystal?
A: For experimental (PDB) structures, the B-factor (temperature factor) quantifies the positional spread of each atom in the crystal — a combination of thermal vibration and static disorder — in units of Å². High B-factors mark flexible loops or poorly resolved regions; low B-factors mark the rigid, well-ordered core.

Q: How big and how compact is the whole molecule?
A: Three whole-structure scalars: the radius of gyration (RMS distance of Cα from centroid, in Å), the count of Cα–Cα contacts (pairs closer than 8 Å and separated by more than four residues in sequence — i.e. tertiary, not local, contacts), and the bounding-box dimensions. Together they distinguish compact globular folds from extended fibres or disordered chains.

Q: What does the local fold look like, residue by residue?
A: A 3Di character summarizes, for each residue, the relative orientation of the Cα frame of its nearest spatial neighbor. Because it encodes fold topology rather than chemistry, 3Di alignments detect remote structural similarity that sequence alignment misses.

Q: How confident is the AlphaFold model at each residue?
A: For AlphaFold models, the B-factor field carries pLDDT — the model's own estimate of local accuracy on a 0–100 scale. Regions with pLDDT<50 should be treated as essentially unmodeled; they often correspond to intrinsically disordered segments.